Protein AF-A0A3S7GV98-F1 (afdb_monomer_lite)

Organism: Staphylococcus h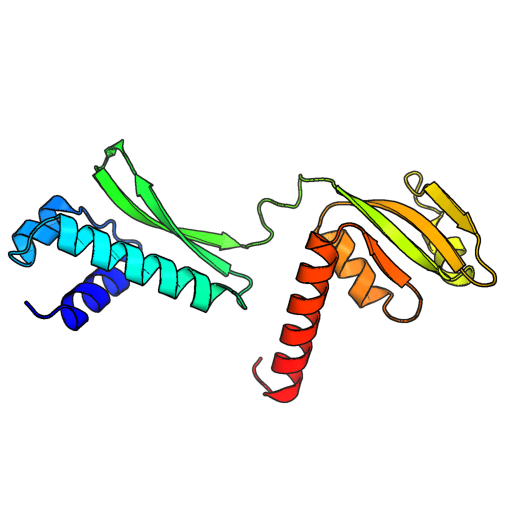ominis (NCBI:txid1290)

Foldseek 3Di:
DDLVVLLVVVLVCQVVQHWAALVVSCVVVVHDSVSSVVSVVVVQVVQCVVCVLPQKRWHWDADPVVNTIHIDIDRPCPVQQPPKDKWKKKFFPVVCVVVVVDPFKDFPDDDPGTTTIIGTHGLVVVLVCCVVCVPGMDTDDDPVSVVVSVSVVVSVVCCVVVVPD

Secondary structure (DSSP, 8-state):
--HHHHHHHHHHHHHTT--EEHHHHHHHTTS-HHHHHHHHHHHHHHHHHHHTT-SEEEEEEEETTTTEEEEEEEETTTTTTT--EEEEEEEEHHHHHHHTTSTT-EEEEE-SSEEEEEEEE-HHHHHHHHHHTTTTEEEEE-HHHHHHHHHHHHHHHHHHHHT--

Sequence (165 aa):
MEQAFRVLNIYDKLLKNETVNKLELATEFNVNPRTIQRDIDNIRHYLYESTLHSDLELQIQFEQSKNSYFIKRSPKYSHQDDLRVQVTYEVTFKLYETLKIRDDIKILNKNDKTYDVQMNLNPNEAIDLCFQYHRSLRLISPDHLLKQFTVELIKLQMIYLRNEV

Radius of gyration: 22.55 Å; chains: 1; bounding box: 46×40×63 Å

Structure (mmCIF, N/CA/C/O backbone):
data_AF-A0A3S7GV98-F1
#
_entry.id   AF-A0A3S7GV98-F1
#
loop_
_atom_site.group_PDB
_atom_site.id
_atom_site.type_symbol
_atom_site.label_atom_id
_atom_site.label_alt_id
_atom_site.label_comp_id
_atom_site.label_asym_id
_atom_site.label_entity_id
_atom_site.label_seq_id
_atom_site.pdbx_PDB_ins_code
_atom_site.Cartn_x
_atom_site.Cartn_y
_atom_site.Cartn_z
_atom_site.occupancy
_atom_site.B_iso_or_equiv
_atom_site.auth_seq_id
_atom_site.auth_comp_id
_atom_site.auth_asym_id
_atom_site.auth_atom_id
_atom_site.pdbx_PDB_model_num
ATOM 1 N N . MET A 1 1 ? -16.543 -5.691 33.568 1.00 80.44 1 MET A N 1
ATOM 2 C CA . MET A 1 1 ? -16.853 -6.263 32.239 1.00 80.44 1 MET A CA 1
ATOM 3 C C . MET A 1 1 ? -15.604 -6.911 31.654 1.00 80.44 1 MET A C 1
ATOM 5 O O . MET A 1 1 ? -14.532 -6.325 31.787 1.00 80.44 1 MET A O 1
ATOM 9 N N . GLU A 1 2 ? -15.716 -8.091 31.041 1.00 92.38 2 GLU A N 1
ATOM 10 C CA . GLU A 1 2 ? -14.574 -8.798 30.440 1.00 92.38 2 GLU A CA 1
ATOM 11 C C . GLU A 1 2 ? -13.972 -8.048 29.245 1.00 92.38 2 GLU A C 1
ATOM 13 O O . GLU A 1 2 ? -14.674 -7.362 28.504 1.00 92.38 2 GLU A O 1
ATOM 18 N N . GLN A 1 3 ? -12.658 -8.185 29.049 1.00 93.38 3 GLN A N 1
ATOM 19 C CA . GLN A 1 3 ? -11.939 -7.502 27.972 1.00 93.38 3 GLN A CA 1
ATOM 20 C C . GLN A 1 3 ? -12.401 -7.942 26.582 1.00 93.38 3 GLN A C 1
ATOM 22 O O . GLN A 1 3 ? -12.624 -7.088 25.728 1.00 93.38 3 GLN A O 1
ATOM 27 N N . ALA A 1 4 ? -12.576 -9.249 26.369 1.00 95.50 4 ALA A N 1
ATOM 28 C CA . ALA A 1 4 ? -12.979 -9.792 25.074 1.00 95.50 4 ALA A CA 1
ATOM 29 C C . ALA A 1 4 ? -14.305 -9.184 24.595 1.00 95.50 4 ALA A C 1
ATOM 31 O O . ALA A 1 4 ? -14.404 -8.719 23.463 1.00 95.50 4 ALA A O 1
ATOM 32 N N . PHE A 1 5 ? -15.290 -9.093 25.494 1.00 96.69 5 PHE A N 1
ATOM 33 C CA . PHE A 1 5 ? -16.580 -8.483 25.191 1.00 96.69 5 PHE A CA 1
ATOM 34 C C . PHE A 1 5 ? -16.452 -7.005 24.793 1.00 96.69 5 PHE A C 1
ATOM 36 O O . PHE A 1 5 ? -17.023 -6.596 23.785 1.00 96.69 5 PHE A O 1
ATOM 43 N N . ARG A 1 6 ? -15.675 -6.202 25.539 1.00 97.44 6 ARG A N 1
ATOM 44 C CA . ARG A 1 6 ? -15.480 -4.775 25.215 1.00 97.44 6 ARG A CA 1
ATOM 45 C C . ARG A 1 6 ? -14.822 -4.586 23.853 1.00 97.44 6 ARG A C 1
ATOM 47 O O . ARG A 1 6 ? -15.284 -3.765 23.071 1.00 97.44 6 ARG A O 1
ATOM 54 N N . VAL A 1 7 ? -13.765 -5.349 23.568 1.00 97.56 7 VAL A N 1
ATOM 55 C CA . VAL A 1 7 ? -13.047 -5.283 22.286 1.00 97.56 7 VAL A CA 1
ATOM 56 C C . VAL A 1 7 ? -13.993 -5.598 21.128 1.00 97.56 7 VAL A C 1
ATOM 58 O O . VAL A 1 7 ? -14.048 -4.831 20.170 1.00 97.56 7 VAL A O 1
ATOM 61 N N . LEU A 1 8 ? -14.782 -6.672 21.239 1.00 97.38 8 LEU A N 1
ATOM 62 C CA . LEU A 1 8 ? -15.757 -7.047 20.213 1.00 97.38 8 LEU A CA 1
ATOM 63 C C . LEU A 1 8 ? -16.859 -5.995 20.046 1.00 97.38 8 LEU A C 1
ATOM 65 O O . LEU A 1 8 ? -17.202 -5.659 18.919 1.00 97.38 8 LEU A O 1
ATOM 69 N N . ASN A 1 9 ? -17.375 -5.436 21.143 1.00 97.62 9 ASN A N 1
ATOM 70 C CA . ASN A 1 9 ? -18.394 -4.389 21.088 1.00 97.62 9 ASN A CA 1
ATOM 71 C C . ASN A 1 9 ? -17.877 -3.121 20.388 1.00 97.62 9 ASN A C 1
ATOM 73 O O . ASN A 1 9 ? -18.533 -2.603 19.488 1.00 97.62 9 ASN A O 1
ATOM 77 N N . ILE A 1 10 ? -16.681 -2.651 20.758 1.00 97.81 10 ILE A N 1
ATOM 78 C CA . ILE A 1 10 ? -16.051 -1.480 20.133 1.00 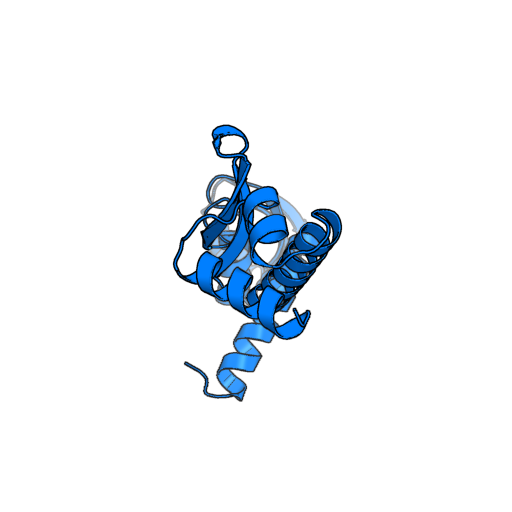97.81 10 ILE A CA 1
ATOM 79 C C . ILE A 1 10 ? -15.807 -1.743 18.644 1.00 97.81 10 ILE A C 1
ATOM 81 O O . ILE A 1 10 ? -16.091 -0.881 17.814 1.00 97.81 10 ILE A O 1
ATOM 85 N N . TYR A 1 11 ? -15.302 -2.929 18.301 1.00 97.62 11 TYR A N 1
ATOM 86 C CA . TYR A 1 11 ? -15.061 -3.322 16.916 1.00 97.62 11 TYR A CA 1
ATOM 87 C C . TYR A 1 11 ? -16.351 -3.349 16.082 1.00 97.62 11 TYR A C 1
ATOM 89 O O . TYR A 1 11 ? -16.371 -2.796 14.985 1.00 97.62 11 TYR A O 1
ATOM 97 N N . ASP A 1 12 ? -17.434 -3.921 16.613 1.00 97.38 12 ASP A N 1
ATOM 98 C CA . ASP A 1 12 ? -18.742 -3.975 15.948 1.00 97.38 12 ASP A CA 1
ATOM 99 C C . ASP A 1 12 ? -19.324 -2.572 15.697 1.00 97.38 12 ASP A C 1
ATOM 101 O O . ASP A 1 12 ? -19.712 -2.267 14.566 1.00 97.38 12 ASP A O 1
ATOM 105 N N . LYS A 1 13 ? -19.291 -1.679 16.701 1.00 97.25 13 LYS A N 1
ATOM 106 C CA . LYS A 1 13 ? -19.692 -0.264 16.544 1.00 97.25 13 LYS A CA 1
ATOM 107 C C . LYS A 1 13 ? -18.904 0.408 15.413 1.00 97.25 13 LYS A C 1
ATOM 109 O O . LYS A 1 13 ? -19.475 0.994 14.494 1.00 97.25 13 LYS A O 1
ATOM 114 N N . LEU A 1 14 ? -17.580 0.261 15.433 1.00 96.88 14 LEU A N 1
ATOM 115 C CA . LEU A 1 14 ? -16.699 0.837 14.419 1.00 96.88 14 LEU A CA 1
ATOM 116 C C . LEU A 1 14 ? -16.972 0.286 13.007 1.00 96.88 14 LEU A C 1
ATOM 118 O O . LEU A 1 14 ? -16.949 1.046 12.037 1.00 96.88 14 LEU A O 1
ATOM 122 N N . LEU A 1 15 ? -17.248 -1.015 12.864 1.00 93.88 15 LEU A N 1
ATOM 123 C CA . LEU A 1 15 ? -17.581 -1.617 11.569 1.00 93.88 15 LEU A CA 1
ATOM 124 C C . LEU A 1 15 ? -18.909 -1.106 11.000 1.00 93.88 15 LEU A C 1
ATOM 126 O O . LEU A 1 15 ? -19.013 -0.952 9.780 1.00 93.88 15 LEU A O 1
ATOM 130 N N . LYS A 1 16 ? -19.878 -0.789 11.865 1.00 95.56 16 LYS A N 1
ATOM 131 C CA . LYS A 1 16 ? -21.162 -0.157 11.516 1.00 95.56 16 LYS A CA 1
ATOM 132 C C . LYS A 1 16 ? -21.041 1.332 11.165 1.00 95.56 16 LYS A C 1
ATOM 134 O O . LYS A 1 16 ? -22.051 1.986 10.930 1.00 95.56 16 LYS A O 1
ATOM 139 N N . ASN A 1 17 ? -19.813 1.853 11.075 1.00 93.44 17 ASN A N 1
ATOM 140 C CA . ASN A 1 17 ? -19.485 3.267 10.879 1.00 93.44 17 ASN A CA 1
ATOM 141 C C . ASN A 1 17 ? -19.975 4.175 12.022 1.00 93.44 17 ASN A C 1
ATOM 143 O O . ASN A 1 17 ? -20.128 5.382 11.831 1.00 93.44 17 ASN A O 1
ATOM 147 N N . GLU A 1 18 ? -20.199 3.619 13.214 1.00 95.38 18 GLU A N 1
ATOM 148 C CA . GLU A 1 18 ? -20.457 4.417 14.407 1.00 95.38 18 GLU A CA 1
ATOM 149 C C . GLU A 1 18 ? -19.145 5.004 14.946 1.00 95.38 18 GLU A C 1
ATOM 151 O O . GLU A 1 18 ? -18.055 4.441 14.785 1.00 95.38 18 GLU A O 1
ATOM 156 N N . THR A 1 19 ? -19.250 6.148 15.619 1.00 95.19 19 THR A N 1
ATOM 157 C CA . THR A 1 19 ? -18.124 6.756 16.329 1.00 95.19 19 THR A CA 1
ATOM 158 C C . THR A 1 19 ? -18.093 6.283 17.775 1.00 95.19 19 THR A C 1
ATOM 160 O O . THR A 1 19 ? -19.130 6.243 18.433 1.00 95.19 19 THR A O 1
ATOM 163 N N . VAL A 1 20 ? -16.908 6.006 18.310 1.00 96.81 20 VAL A N 1
ATOM 164 C CA . VAL A 1 20 ? -16.738 5.575 19.702 1.00 96.81 20 VAL A CA 1
ATOM 165 C C . VAL A 1 20 ? -16.009 6.634 20.522 1.00 96.81 20 VAL A C 1
ATOM 167 O O . VAL A 1 20 ? -14.864 6.989 20.237 1.00 96.81 20 VAL A O 1
ATOM 170 N N . ASN A 1 21 ? -16.658 7.157 21.559 1.00 97.12 21 ASN A N 1
ATOM 171 C CA . ASN A 1 21 ? -16.039 8.094 22.490 1.00 97.12 21 ASN A CA 1
ATOM 172 C C . ASN A 1 21 ? -15.389 7.333 23.653 1.00 97.12 21 ASN A C 1
ATOM 174 O O . ASN A 1 21 ? -16.018 6.531 24.343 1.00 97.12 21 ASN A O 1
ATOM 178 N N . LYS A 1 22 ? -14.103 7.600 23.891 1.00 95.25 22 LYS A N 1
ATOM 179 C CA . LYS A 1 22 ? -13.313 6.902 24.915 1.00 95.25 22 LYS A CA 1
ATOM 180 C C . LYS A 1 22 ? -13.853 7.092 26.334 1.00 95.25 22 LYS A C 1
ATOM 182 O O . LYS A 1 22 ? -13.762 6.166 27.135 1.00 95.25 22 LYS A O 1
ATOM 187 N N . LEU A 1 23 ? -14.334 8.290 26.665 1.00 96.38 23 LEU A N 1
ATOM 188 C CA . LEU A 1 23 ? -14.825 8.606 28.007 1.00 96.38 23 LEU A CA 1
ATOM 189 C C . LEU A 1 23 ? -16.201 7.979 28.240 1.00 96.38 23 LEU A C 1
ATOM 191 O O . LEU A 1 23 ? -16.411 7.371 29.283 1.00 96.38 23 LEU A O 1
ATOM 195 N N . GLU A 1 24 ? -17.088 8.046 27.247 1.00 96.81 24 GLU A N 1
ATOM 196 C CA . GLU A 1 24 ? -18.421 7.436 27.323 1.00 96.81 24 GLU A CA 1
ATOM 197 C C . GLU A 1 24 ? -18.334 5.918 27.494 1.00 96.81 24 GLU A C 1
ATOM 199 O O . GLU A 1 24 ? -18.945 5.372 28.408 1.00 96.81 24 GLU A O 1
ATOM 204 N N . LEU A 1 25 ? -17.492 5.244 26.702 1.00 96.81 25 LEU A N 1
ATOM 205 C CA . LEU A 1 25 ? -17.266 3.80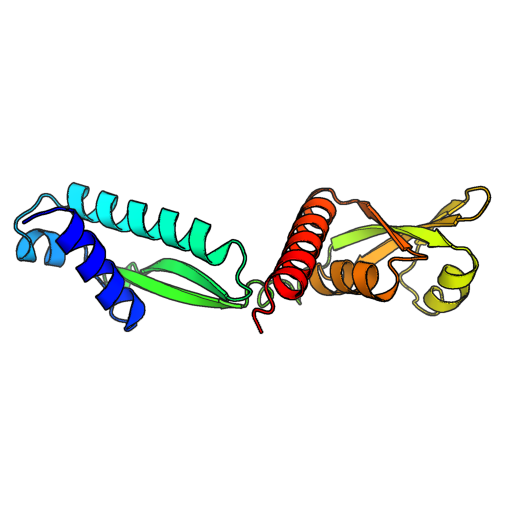1 26.834 1.00 96.81 25 LEU A CA 1
ATOM 206 C C . LEU A 1 25 ? -16.643 3.416 28.182 1.00 96.81 25 LEU A C 1
ATOM 208 O O . LEU A 1 25 ? -16.928 2.347 28.720 1.00 96.81 25 LEU A O 1
ATOM 212 N N . ALA A 1 26 ? -15.772 4.265 28.735 1.00 97.25 26 ALA A N 1
ATOM 213 C CA . ALA A 1 26 ? -15.176 4.027 30.047 1.00 97.25 26 ALA A CA 1
ATOM 214 C C . ALA A 1 26 ? -16.247 4.040 31.147 1.00 97.25 26 ALA A C 1
ATOM 216 O O . ALA A 1 26 ? -16.231 3.178 32.028 1.00 97.25 26 ALA A O 1
ATOM 217 N N . THR A 1 27 ? -17.203 4.967 31.058 1.00 97.25 27 THR A N 1
ATOM 218 C CA . THR A 1 27 ? -18.371 5.021 31.941 1.00 97.25 27 THR A CA 1
ATOM 219 C C . THR A 1 27 ? -19.321 3.845 31.697 1.00 97.25 27 THR A C 1
ATOM 221 O O . THR A 1 27 ? -19.681 3.169 32.656 1.00 97.25 27 THR A O 1
ATOM 224 N N . GLU A 1 28 ? -19.669 3.548 30.438 1.00 96.38 28 GLU A N 1
ATOM 225 C CA . GLU A 1 28 ? -20.570 2.449 30.040 1.00 96.38 28 GLU A CA 1
ATOM 226 C C . GLU A 1 28 ? -20.075 1.093 30.561 1.00 96.38 28 GLU A C 1
ATOM 228 O O . GLU A 1 28 ? -20.826 0.318 31.152 1.00 96.38 28 GLU A O 1
ATOM 233 N N . PHE A 1 29 ? -18.783 0.812 30.393 1.00 96.69 29 PHE A N 1
ATOM 234 C CA . PHE A 1 29 ? -18.187 -0.459 30.801 1.00 96.69 29 PHE A CA 1
ATOM 235 C C . PHE A 1 29 ? -17.659 -0.466 32.238 1.00 96.69 29 PHE A C 1
ATOM 237 O O . PHE A 1 29 ? -17.182 -1.510 32.701 1.00 96.69 29 PHE A O 1
ATOM 244 N N . ASN A 1 30 ? -17.750 0.671 32.937 1.00 96.56 30 ASN A N 1
ATOM 245 C CA . ASN A 1 30 ? -17.218 0.900 34.278 1.00 96.56 30 ASN A CA 1
ATOM 246 C C . ASN A 1 30 ? -15.730 0.506 34.399 1.00 96.56 30 ASN A C 1
ATOM 248 O O . ASN A 1 30 ? -15.340 -0.324 35.225 1.00 96.56 30 ASN A O 1
ATOM 252 N N . VAL A 1 31 ? -14.890 1.064 33.522 1.00 97.00 31 VAL A N 1
ATOM 253 C CA . VAL A 1 31 ? -13.437 0.824 33.474 1.00 97.00 31 VAL A CA 1
ATOM 254 C C . VAL A 1 31 ? -12.660 2.132 33.343 1.00 97.00 31 VAL A C 1
ATOM 256 O O . VAL A 1 31 ? -13.197 3.176 32.993 1.00 97.00 31 VAL A O 1
ATOM 259 N N . ASN A 1 32 ? -11.348 2.088 33.582 1.00 97.38 32 ASN A N 1
ATOM 260 C CA . ASN A 1 32 ? -10.497 3.258 33.371 1.00 97.38 32 ASN A CA 1
ATOM 261 C C . ASN A 1 32 ? -10.404 3.611 31.865 1.00 97.38 32 ASN A C 1
ATOM 263 O O . ASN A 1 32 ? -10.184 2.694 31.068 1.00 97.38 32 ASN A O 1
ATOM 267 N N . PRO A 1 33 ? -10.442 4.898 31.461 1.00 96.50 33 PRO A N 1
ATOM 268 C CA . PRO A 1 33 ? -10.246 5.321 30.068 1.00 96.50 33 PRO A CA 1
ATOM 269 C C . PRO A 1 33 ? -8.966 4.795 29.399 1.00 96.50 33 PRO A C 1
ATOM 271 O O . PRO A 1 33 ? -8.945 4.576 28.189 1.00 96.50 33 PRO A O 1
ATOM 274 N N . ARG A 1 34 ? -7.893 4.546 30.166 1.00 96.75 34 ARG A N 1
ATOM 275 C CA . ARG A 1 34 ? -6.666 3.898 29.659 1.00 96.75 34 ARG A CA 1
ATOM 276 C C . ARG A 1 34 ? -6.907 2.461 29.190 1.00 96.75 34 ARG A C 1
ATOM 278 O O . ARG A 1 34 ? -6.230 2.004 28.277 1.00 96.75 34 ARG A O 1
ATOM 285 N N . THR A 1 35 ? -7.868 1.764 29.793 1.00 97.50 35 THR A N 1
ATOM 286 C CA . THR A 1 35 ? -8.290 0.419 29.377 1.00 97.50 35 THR A CA 1
ATOM 287 C C . THR A 1 35 ? -8.941 0.475 28.002 1.00 97.50 35 THR A C 1
ATOM 289 O O . THR A 1 35 ? -8.551 -0.280 27.122 1.00 97.50 35 THR A O 1
ATOM 292 N N . ILE A 1 36 ? -9.850 1.435 27.788 1.00 97.81 36 ILE A N 1
ATOM 293 C CA . ILE A 1 36 ? -10.500 1.648 26.488 1.00 97.81 36 ILE A CA 1
ATOM 294 C C . ILE A 1 36 ? -9.476 2.021 25.413 1.00 97.81 36 ILE A C 1
ATOM 296 O O . ILE A 1 36 ? -9.542 1.507 24.303 1.00 97.81 36 ILE A O 1
ATOM 300 N N . GLN A 1 37 ? -8.488 2.863 25.742 1.00 96.88 37 GLN A N 1
ATOM 301 C CA . GLN A 1 37 ? -7.401 3.185 24.812 1.00 96.88 37 GLN A CA 1
ATOM 302 C C . GLN A 1 37 ? -6.642 1.926 24.370 1.00 96.88 37 GLN A C 1
ATOM 304 O O . GLN A 1 37 ? -6.448 1.728 23.176 1.00 96.88 37 GLN A O 1
ATOM 309 N N . ARG A 1 38 ? -6.273 1.055 25.318 1.00 97.44 38 ARG A N 1
ATOM 310 C CA . ARG A 1 38 ? -5.601 -0.215 25.013 1.00 97.44 38 ARG A CA 1
ATOM 311 C C . ARG A 1 38 ? -6.483 -1.142 24.174 1.00 97.44 38 ARG A C 1
ATOM 313 O O . ARG A 1 38 ? -5.979 -1.778 23.257 1.00 97.44 38 ARG A O 1
ATOM 320 N N . ASP A 1 39 ? -7.782 -1.202 24.463 1.00 98.06 39 ASP A N 1
ATOM 321 C CA . ASP A 1 39 ? -8.737 -1.980 23.669 1.00 98.06 39 ASP A CA 1
ATOM 322 C C . ASP A 1 39 ? -8.789 -1.459 22.213 1.00 98.06 39 ASP A C 1
ATOM 324 O O . ASP A 1 39 ? -8.699 -2.255 21.282 1.00 98.06 39 ASP A O 1
ATOM 328 N N . ILE A 1 40 ? -8.821 -0.135 22.000 1.00 97.38 40 ILE A N 1
ATOM 329 C CA . ILE A 1 40 ? -8.752 0.494 20.664 1.00 97.38 40 ILE A CA 1
ATOM 330 C C . ILE A 1 40 ? -7.420 0.194 19.963 1.00 97.38 40 ILE A C 1
ATOM 332 O O . ILE A 1 40 ? -7.406 -0.080 18.763 1.00 97.38 40 ILE A O 1
ATOM 336 N N . ASP A 1 41 ? -6.303 0.230 20.688 1.00 96.31 41 ASP A N 1
ATOM 337 C CA . ASP A 1 41 ? -4.981 -0.046 20.118 1.00 96.31 41 ASP A CA 1
ATOM 338 C C . ASP A 1 41 ? -4.833 -1.520 19.700 1.00 96.31 41 ASP A C 1
ATOM 340 O O . ASP A 1 41 ? -4.269 -1.802 18.643 1.00 96.31 41 ASP A O 1
ATOM 344 N N . ASN A 1 42 ? -5.431 -2.456 20.446 1.00 97.00 42 ASN A N 1
ATOM 345 C CA . ASN A 1 42 ? -5.517 -3.861 20.033 1.00 97.00 42 ASN A CA 1
ATOM 346 C C . ASN A 1 42 ? -6.316 -4.016 18.730 1.00 97.00 42 ASN A C 1
ATOM 348 O O . ASN A 1 42 ? -5.900 -4.751 17.836 1.00 97.00 42 ASN A O 1
ATOM 352 N N . ILE A 1 43 ? -7.440 -3.302 18.598 1.00 97.12 43 ILE A N 1
ATOM 353 C CA . ILE A 1 43 ? -8.252 -3.328 17.373 1.00 97.12 43 ILE A CA 1
ATOM 354 C C . ILE A 1 43 ? -7.474 -2.720 16.203 1.00 97.12 43 ILE A C 1
ATOM 356 O O . ILE A 1 43 ? -7.509 -3.267 15.106 1.00 97.12 43 ILE A O 1
ATOM 360 N N . ARG A 1 44 ? -6.736 -1.623 16.417 1.00 95.44 44 ARG A N 1
ATOM 361 C CA . ARG A 1 44 ? -5.852 -1.043 15.390 1.00 95.44 44 ARG A CA 1
ATOM 362 C C . ARG A 1 44 ? -4.827 -2.047 14.895 1.00 95.44 44 ARG A C 1
ATOM 364 O O . ARG A 1 44 ? -4.651 -2.173 13.689 1.00 95.44 44 ARG A O 1
ATOM 371 N N . HIS A 1 45 ? -4.169 -2.744 15.816 1.00 91.75 45 HIS A N 1
ATOM 372 C CA . HIS A 1 45 ? -3.180 -3.749 15.458 1.00 91.75 45 HIS A CA 1
ATOM 373 C C . HIS A 1 45 ? -3.818 -4.895 14.663 1.00 91.75 45 HIS A C 1
ATOM 375 O O . HIS A 1 45 ? -3.332 -5.232 13.590 1.00 91.75 45 HIS A O 1
ATOM 381 N N . TYR A 1 46 ? -4.965 -5.409 15.113 1.00 93.75 46 TYR A N 1
ATOM 382 C CA . TYR A 1 46 ? -5.723 -6.410 14.362 1.00 93.75 46 TYR A CA 1
ATOM 383 C C . TYR A 1 46 ? -6.116 -5.921 12.959 1.00 93.75 46 TYR A C 1
ATOM 385 O O . TYR A 1 46 ? -5.932 -6.643 11.985 1.00 93.75 46 TYR A O 1
ATOM 393 N N . LEU A 1 47 ? -6.630 -4.694 12.829 1.00 91.44 47 LEU A N 1
ATOM 394 C CA . LEU A 1 47 ? -7.014 -4.122 11.537 1.00 91.44 47 LEU A CA 1
ATOM 395 C C . LEU A 1 47 ? -5.819 -3.998 10.590 1.00 91.44 47 LEU A C 1
ATOM 397 O O . LEU A 1 47 ? -5.945 -4.339 9.416 1.00 91.44 47 LEU A O 1
ATOM 401 N N . TYR A 1 48 ? -4.662 -3.581 11.101 1.00 83.12 48 TYR A N 1
ATOM 402 C CA . TYR A 1 48 ? -3.423 -3.516 10.332 1.00 83.12 48 TYR A CA 1
ATOM 403 C C . TYR A 1 48 ? -3.015 -4.895 9.789 1.00 83.12 48 TYR A C 1
ATOM 405 O O . TYR A 1 48 ? -2.815 -5.042 8.585 1.00 83.12 48 TYR A O 1
ATOM 413 N N . GLU A 1 49 ? -2.992 -5.923 10.641 1.00 80.88 49 GLU A N 1
ATOM 414 C CA . GLU A 1 49 ? -2.661 -7.297 10.234 1.00 80.88 49 GLU A CA 1
ATOM 415 C C . GLU A 1 49 ? -3.713 -7.881 9.274 1.00 80.88 49 GLU A C 1
ATOM 417 O O . GLU A 1 49 ? -3.385 -8.472 8.247 1.00 80.88 49 GLU A O 1
ATOM 422 N N . SER A 1 50 ? -5.002 -7.672 9.558 1.00 79.81 50 SER A N 1
ATOM 423 C CA . SER A 1 50 ? -6.104 -8.209 8.745 1.00 79.81 50 SER A CA 1
ATOM 424 C C . SER A 1 50 ? -6.185 -7.573 7.359 1.00 79.81 50 SER A C 1
ATOM 426 O O . SER A 1 50 ? -6.569 -8.227 6.391 1.00 79.81 50 SER A O 1
ATOM 428 N N . THR A 1 51 ? -5.806 -6.299 7.245 1.00 74.75 51 THR A N 1
ATOM 429 C CA . THR A 1 51 ? -5.820 -5.592 5.967 1.00 74.75 51 THR A CA 1
ATOM 430 C C . THR A 1 51 ? -4.488 -5.684 5.249 1.00 74.75 51 THR A C 1
ATOM 432 O O . THR A 1 51 ? -4.438 -5.266 4.102 1.00 74.75 51 THR A O 1
ATOM 435 N N . LEU A 1 52 ? -3.434 -6.286 5.819 1.00 66.56 52 LEU A N 1
ATOM 436 C CA . LEU A 1 52 ? -2.110 -6.410 5.189 1.00 66.56 52 LEU A CA 1
ATOM 437 C C . LEU A 1 52 ? -2.193 -7.007 3.772 1.00 66.56 52 LEU A C 1
ATOM 439 O O . LEU A 1 52 ? -1.557 -6.500 2.846 1.00 66.56 52 LEU A O 1
ATOM 443 N N . HIS A 1 53 ? -3.077 -7.991 3.586 1.00 58.34 53 HIS A N 1
ATOM 444 C CA . HIS A 1 53 ? -3.320 -8.670 2.311 1.00 58.34 53 HIS A CA 1
ATOM 445 C C . HIS A 1 53 ? -4.582 -8.211 1.559 1.00 58.34 53 HIS A C 1
ATOM 447 O O . HIS A 1 53 ? -4.874 -8.751 0.502 1.00 58.34 53 HIS A O 1
ATOM 453 N N . SER A 1 54 ? -5.305 -7.208 2.061 1.00 66.69 54 SER A N 1
ATOM 454 C CA . SER A 1 54 ? -6.495 -6.643 1.408 1.00 66.69 54 SER A CA 1
ATOM 455 C C . SER A 1 54 ? -6.144 -5.415 0.562 1.00 66.69 54 SER A C 1
ATOM 457 O O . SER A 1 54 ? -5.219 -4.674 0.911 1.00 66.69 54 SER A O 1
ATOM 459 N N . ASP A 1 55 ? -6.909 -5.174 -0.505 1.00 68.06 55 ASP A N 1
ATOM 460 C CA . ASP A 1 55 ? -6.867 -3.938 -1.309 1.00 68.06 55 ASP A CA 1
ATOM 461 C C . ASP A 1 55 ? -7.569 -2.764 -0.602 1.00 68.06 55 ASP A C 1
ATOM 463 O O . ASP A 1 55 ? -7.380 -1.591 -0.943 1.00 68.06 55 ASP A O 1
ATOM 467 N N . LEU A 1 56 ? -8.364 -3.078 0.425 1.00 76.50 56 LEU A N 1
ATOM 468 C CA . LEU A 1 56 ? -9.035 -2.122 1.291 1.00 76.50 56 LEU A CA 1
ATOM 469 C C . LEU A 1 56 ? -8.235 -1.923 2.581 1.00 76.50 56 LEU A C 1
ATOM 471 O O . LEU A 1 56 ? -8.055 -2.852 3.369 1.00 76.50 56 LEU A O 1
ATOM 475 N N . GLU A 1 57 ? -7.819 -0.687 2.832 1.00 83.69 57 GLU A N 1
ATOM 476 C CA . GLU A 1 57 ? -7.257 -0.265 4.108 1.00 83.69 57 GLU A CA 1
ATOM 477 C C . GLU A 1 57 ? -8.373 0.155 5.067 1.00 83.69 57 GLU A C 1
ATOM 479 O O . GLU A 1 57 ? -9.270 0.932 4.718 1.00 83.69 57 GLU A O 1
ATOM 484 N N . LEU A 1 58 ? -8.302 -0.352 6.298 1.00 90.31 58 LEU A N 1
ATOM 485 C CA . LEU A 1 58 ? -9.165 0.050 7.402 1.00 90.31 58 LEU A CA 1
ATOM 486 C C . LEU A 1 58 ? -8.298 0.677 8.486 1.00 90.31 58 LEU A C 1
ATOM 488 O O . LEU A 1 58 ? -7.450 0.011 9.077 1.00 90.31 58 LEU A O 1
ATOM 492 N N . GLN A 1 59 ? -8.543 1.949 8.784 1.00 91.88 59 GLN A N 1
ATOM 493 C CA . GLN A 1 59 ? -7.760 2.687 9.767 1.00 91.88 59 GLN A CA 1
ATOM 494 C C . GLN A 1 59 ? -8.669 3.331 10.809 1.00 91.88 59 GLN A C 1
ATOM 496 O O . GLN A 1 59 ? -9.618 4.033 10.467 1.00 91.88 59 GLN A O 1
ATOM 501 N N . ILE A 1 60 ? -8.356 3.146 12.094 1.00 95.69 60 ILE A N 1
ATOM 502 C CA . ILE A 1 60 ? -9.049 3.861 13.172 1.00 95.69 60 ILE A CA 1
ATOM 503 C C . ILE A 1 60 ? -8.419 5.239 13.359 1.00 95.69 60 ILE A C 1
ATOM 505 O O . ILE A 1 60 ? -7.300 5.355 13.876 1.00 95.69 60 ILE A O 1
ATOM 509 N N . GLN A 1 61 ? -9.171 6.277 13.010 1.00 94.69 61 GLN A N 1
ATOM 510 C CA . GLN A 1 61 ? -8.780 7.676 13.154 1.00 94.69 61 GLN A CA 1
ATOM 511 C C . GLN A 1 61 ? -9.501 8.330 14.333 1.00 94.69 61 GLN A C 1
ATOM 513 O O . GLN A 1 61 ? -10.548 7.862 14.777 1.00 94.69 61 GLN A O 1
ATOM 518 N N . PHE A 1 62 ? -8.905 9.392 14.870 1.00 95.19 62 PHE A N 1
ATOM 519 C CA . PHE A 1 62 ? -9.472 10.170 15.966 1.00 95.19 62 PHE A CA 1
ATOM 520 C C . PHE A 1 62 ? -9.952 11.521 15.439 1.00 95.19 62 PHE A C 1
ATOM 522 O O . PHE A 1 62 ? -9.174 12.273 14.854 1.00 95.19 62 PHE A O 1
ATOM 529 N N . GLU A 1 63 ? -11.225 11.829 15.660 1.00 94.44 63 GLU A N 1
ATOM 530 C CA . GLU A 1 63 ? -11.829 13.111 15.320 1.00 94.44 63 GLU A CA 1
ATOM 531 C C . GLU A 1 63 ? -11.836 14.015 16.557 1.00 94.44 63 GLU A C 1
ATOM 533 O O . GLU A 1 63 ? -12.572 13.784 17.518 1.00 94.44 63 GLU A O 1
ATOM 538 N N . GLN A 1 64 ? -11.010 15.064 16.539 1.00 91.88 64 GLN A N 1
ATOM 539 C CA . GLN A 1 64 ? -10.818 15.933 17.702 1.00 91.88 64 GLN A CA 1
ATOM 540 C C . GLN A 1 64 ? -12.067 16.753 18.057 1.00 91.88 64 GLN A C 1
ATOM 542 O O . GLN A 1 64 ? -12.335 16.953 19.239 1.00 91.88 64 GLN A O 1
ATOM 547 N N . SER A 1 65 ? -12.852 17.186 17.064 1.00 91.62 65 SER A N 1
ATOM 548 C CA . SER A 1 65 ? -14.080 17.973 17.272 1.00 91.62 65 SER A CA 1
ATOM 549 C C . SER A 1 65 ? -15.154 17.201 18.043 1.00 91.62 65 SER A C 1
ATOM 551 O O . SER A 1 65 ? -15.898 17.797 18.816 1.00 91.62 65 SER A O 1
ATOM 553 N N . LYS A 1 66 ? -15.208 15.877 17.859 1.00 90.00 66 LYS A N 1
ATOM 554 C CA . LYS A 1 66 ? -16.166 14.977 18.519 1.00 90.00 66 LYS A CA 1
ATOM 555 C C . LYS A 1 66 ? -15.558 14.171 19.668 1.00 90.00 66 LYS A C 1
ATOM 557 O O . LYS A 1 66 ? -16.276 13.468 20.373 1.00 90.00 66 LYS A O 1
ATOM 562 N N . ASN A 1 67 ? -14.242 14.277 19.871 1.00 93.00 67 ASN A N 1
ATOM 563 C CA . ASN A 1 67 ? -13.483 13.490 20.844 1.00 93.00 67 ASN A CA 1
ATOM 564 C C . ASN A 1 67 ? -13.754 11.973 20.717 1.00 93.00 67 ASN A C 1
ATOM 566 O O . ASN A 1 67 ? -13.869 11.248 21.708 1.00 93.00 67 ASN A O 1
ATOM 570 N N . SER A 1 68 ? -13.871 11.491 19.480 1.00 95.94 68 SER A N 1
ATOM 571 C CA . SER A 1 68 ? -14.316 10.132 19.168 1.00 95.94 68 SER A CA 1
ATOM 572 C C . SER A 1 68 ? -13.442 9.468 18.112 1.00 95.94 68 SER A C 1
ATOM 574 O O . SER A 1 68 ? -12.821 10.134 17.285 1.00 95.94 68 SER A O 1
ATOM 576 N N . TYR A 1 69 ? -13.416 8.140 18.116 1.00 97.25 69 TYR A N 1
ATOM 577 C CA . TYR A 1 69 ? -12.738 7.333 17.109 1.00 97.25 69 TYR A CA 1
ATOM 578 C C . TYR A 1 69 ? -13.733 6.800 16.083 1.00 97.25 69 TYR A C 1
ATOM 580 O O . TYR A 1 69 ? -14.877 6.515 16.425 1.00 97.25 69 TYR A O 1
ATOM 588 N N . PHE A 1 70 ? -13.288 6.629 14.844 1.00 96.31 70 PHE A N 1
ATOM 589 C CA . PHE A 1 70 ? -14.081 6.063 13.754 1.00 96.31 70 PHE A CA 1
ATOM 590 C C . PHE A 1 70 ? -13.182 5.252 12.815 1.00 96.31 70 PHE A C 1
ATOM 592 O O . PHE A 1 70 ? -11.965 5.458 12.792 1.00 96.31 70 PHE A O 1
ATOM 599 N N . ILE A 1 71 ? -13.762 4.332 12.041 1.00 95.50 71 ILE A N 1
ATOM 600 C CA . ILE A 1 71 ? -13.040 3.633 10.971 1.00 95.50 71 ILE A CA 1
ATOM 601 C C . ILE A 1 71 ? -13.130 4.451 9.684 1.00 95.50 71 ILE A C 1
ATOM 603 O O . ILE A 1 71 ? -14.215 4.725 9.177 1.00 95.50 71 ILE A O 1
ATOM 607 N N . LYS A 1 72 ? -11.970 4.792 9.124 1.00 92.81 72 LYS A N 1
ATOM 608 C CA . LYS A 1 72 ? -11.835 5.231 7.740 1.00 92.81 72 LYS A CA 1
ATOM 609 C C . LYS A 1 72 ? -11.582 4.006 6.867 1.00 92.81 72 LYS A C 1
ATOM 611 O O . LYS A 1 72 ? -10.738 3.172 7.194 1.00 92.81 72 LYS A O 1
ATOM 616 N N . ARG A 1 73 ? -12.316 3.923 5.760 1.00 90.56 73 ARG A N 1
ATOM 617 C CA . ARG A 1 73 ? -12.141 2.911 4.717 1.00 90.56 73 ARG A CA 1
ATOM 618 C C . ARG A 1 73 ? -11.5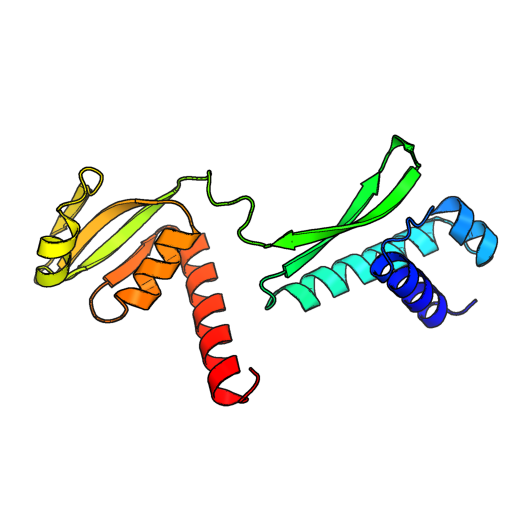64 3.607 3.494 1.00 90.56 73 ARG A C 1
ATOM 620 O O . ARG A 1 73 ? -12.153 4.580 3.026 1.00 90.56 73 ARG A O 1
ATOM 627 N N . SER A 1 74 ? -10.433 3.138 2.993 1.00 81.81 74 SER A N 1
ATOM 628 C CA . SER A 1 74 ? -9.833 3.680 1.774 1.00 81.81 74 SER A CA 1
ATOM 629 C C . SER A 1 74 ? -9.224 2.562 0.941 1.00 81.81 74 SER A C 1
ATOM 631 O O . SER A 1 74 ? -8.629 1.649 1.510 1.00 81.81 74 SER A O 1
ATOM 633 N N . PRO A 1 75 ? -9.325 2.617 -0.396 1.00 74.62 75 PRO A N 1
ATOM 634 C CA . PRO A 1 75 ? -8.482 1.779 -1.236 1.00 74.62 75 PRO A CA 1
ATOM 635 C C . PRO A 1 75 ? -7.028 2.100 -0.892 1.00 74.62 75 PRO A C 1
ATOM 637 O O . PRO A 1 75 ? -6.666 3.283 -0.903 1.00 74.62 75 PRO A O 1
ATOM 640 N N . LYS A 1 76 ? -6.200 1.089 -0.609 1.00 64.50 76 LYS A N 1
ATOM 641 C CA . LYS A 1 76 ? -4.769 1.295 -0.308 1.00 64.50 76 LYS A CA 1
ATOM 642 C C . LYS A 1 76 ? -4.062 2.130 -1.375 1.00 64.50 76 LYS A C 1
ATOM 644 O O . LYS A 1 76 ? -3.166 2.912 -1.082 1.00 64.50 76 LYS A O 1
ATOM 649 N N . TYR A 1 77 ? -4.526 1.994 -2.610 1.00 60.53 77 TYR A N 1
ATOM 650 C CA . TYR A 1 77 ? -3.928 2.597 -3.792 1.00 60.53 77 TYR A CA 1
ATOM 651 C C . TYR A 1 77 ? -4.488 3.991 -4.133 1.00 60.53 77 TYR A C 1
ATOM 653 O O . TYR A 1 77 ? -3.910 4.695 -4.950 1.00 60.53 77 TYR A O 1
ATOM 661 N N . SER A 1 78 ? -5.556 4.449 -3.461 1.00 54.25 78 SER A N 1
ATOM 662 C CA . SER A 1 78 ? -6.259 5.707 -3.795 1.00 54.25 78 SER A CA 1
ATOM 663 C C . SER A 1 78 ? -5.483 6.998 -3.511 1.00 54.25 78 SER A C 1
ATOM 665 O O . SER A 1 78 ? -5.886 8.058 -3.972 1.00 54.25 78 SER A O 1
ATOM 667 N N . HIS A 1 79 ? -4.412 6.943 -2.714 1.00 53.59 79 HIS A N 1
ATOM 668 C CA . HIS A 1 79 ? -3.573 8.111 -2.398 1.00 53.59 79 HIS A CA 1
ATOM 669 C C . HIS A 1 79 ? -2.227 8.087 -3.153 1.00 53.59 79 HIS A C 1
ATOM 671 O O . HIS A 1 79 ? -1.390 8.957 -2.923 1.00 53.59 79 HIS A O 1
ATOM 677 N N . GLN A 1 80 ? -1.991 7.094 -4.024 1.00 54.25 80 GLN A N 1
ATOM 678 C CA . GLN A 1 80 ? -0.730 6.935 -4.764 1.00 54.25 80 GLN A CA 1
ATOM 679 C C . GLN A 1 80 ? -0.797 7.392 -6.225 1.00 54.25 80 GLN A C 1
ATOM 681 O O . GLN A 1 80 ? 0.263 7.554 -6.822 1.00 54.25 80 GLN A O 1
ATOM 686 N N . ASP A 1 81 ? -1.980 7.659 -6.784 1.00 56.09 81 ASP A N 1
ATOM 687 C CA . ASP A 1 81 ? -2.111 8.023 -8.205 1.00 56.09 81 ASP A CA 1
ATOM 688 C C . ASP A 1 81 ? -1.403 9.347 -8.562 1.00 56.09 81 ASP A C 1
ATOM 690 O O . ASP A 1 81 ? -0.866 9.477 -9.663 1.00 56.09 81 ASP A O 1
ATOM 694 N N . ASP A 1 82 ? -1.293 10.286 -7.612 1.00 61.91 82 ASP A N 1
ATOM 695 C CA . ASP A 1 82 ? -0.567 11.555 -7.795 1.00 61.91 82 ASP A CA 1
ATOM 696 C C . ASP A 1 82 ? 0.920 11.485 -7.389 1.00 61.91 82 ASP A C 1
ATOM 698 O O . ASP A 1 82 ? 1.717 12.358 -7.753 1.00 61.91 82 ASP A O 1
ATOM 702 N N . LEU A 1 83 ? 1.329 10.463 -6.627 1.00 76.06 83 LEU A N 1
ATOM 703 C CA . LEU A 1 83 ? 2.709 10.329 -6.165 1.00 76.06 83 LEU A CA 1
ATOM 704 C C . LEU A 1 83 ? 3.551 9.689 -7.266 1.00 76.06 83 LEU A C 1
ATOM 706 O O . LEU A 1 83 ? 3.418 8.503 -7.540 1.00 76.06 83 LEU A O 1
ATOM 710 N N . ARG A 1 84 ? 4.478 10.449 -7.851 1.00 85.94 84 ARG A N 1
ATOM 711 C CA . ARG A 1 84 ? 5.467 9.907 -8.790 1.00 85.94 84 ARG A CA 1
ATOM 712 C C . ARG A 1 84 ? 6.777 9.567 -8.091 1.00 85.94 84 ARG A C 1
ATOM 714 O O . ARG A 1 84 ? 7.294 10.351 -7.297 1.00 85.94 84 ARG A O 1
ATOM 721 N N . VAL A 1 85 ? 7.313 8.396 -8.409 1.00 90.75 85 VAL A N 1
ATOM 722 C CA . VAL A 1 85 ? 8.561 7.859 -7.873 1.00 90.75 85 VAL A CA 1
ATOM 723 C C . VAL A 1 85 ? 9.477 7.492 -9.037 1.00 90.75 85 VAL A C 1
ATOM 725 O O . VAL A 1 85 ? 9.044 6.988 -10.072 1.00 90.75 85 VAL A O 1
ATOM 728 N N . GLN A 1 86 ? 10.771 7.741 -8.858 1.00 95.12 86 GLN A N 1
ATOM 729 C CA . GLN A 1 86 ? 11.801 7.329 -9.801 1.00 95.12 86 GLN A CA 1
ATOM 730 C C . GLN A 1 86 ? 12.068 5.832 -9.633 1.00 95.12 86 GLN A C 1
ATOM 732 O O . GLN A 1 86 ? 12.480 5.387 -8.562 1.00 95.12 86 GLN A O 1
ATOM 737 N N . VAL A 1 87 ? 11.833 5.063 -10.690 1.00 96.94 87 VAL A N 1
ATOM 738 C CA . VAL A 1 87 ? 11.918 3.602 -10.685 1.00 96.94 87 VAL A CA 1
ATOM 739 C C . VAL A 1 87 ? 12.963 3.151 -11.691 1.00 96.94 87 VAL A C 1
ATOM 741 O O . VAL A 1 87 ? 12.975 3.639 -12.820 1.00 96.94 87 VAL A O 1
ATOM 744 N N . THR A 1 88 ? 13.823 2.217 -11.296 1.00 98.00 88 THR A N 1
ATOM 745 C CA . THR A 1 88 ? 14.824 1.614 -12.179 1.00 98.00 88 THR A CA 1
ATOM 746 C C . THR A 1 88 ? 14.460 0.166 -12.471 1.00 98.00 88 THR A C 1
ATOM 748 O O . THR A 1 88 ? 14.217 -0.618 -11.551 1.00 98.00 88 THR A O 1
ATOM 751 N N . TYR A 1 89 ? 14.489 -0.196 -13.748 1.00 97.94 89 TYR A N 1
ATOM 752 C CA . TYR A 1 89 ? 14.224 -1.534 -14.256 1.00 97.94 89 TYR A CA 1
ATOM 753 C C . TYR A 1 89 ? 15.393 -2.051 -15.074 1.00 97.94 89 TYR A C 1
ATOM 755 O O . TYR A 1 89 ? 15.979 -1.307 -15.849 1.00 97.94 89 TYR A O 1
ATOM 763 N N . GLU A 1 90 ? 15.645 -3.348 -14.990 1.00 98.06 90 GLU A N 1
ATOM 764 C CA . GLU A 1 90 ? 16.371 -4.079 -16.017 1.00 98.06 90 GLU A CA 1
ATOM 765 C C . GLU A 1 90 ? 15.357 -4.522 -17.075 1.00 98.06 90 GLU A C 1
ATOM 767 O O . GLU A 1 90 ? 14.368 -5.185 -16.756 1.00 98.06 90 GLU A O 1
ATOM 772 N N . VAL A 1 91 ? 15.586 -4.176 -18.339 1.00 97.94 91 VAL A N 1
ATOM 773 C CA . VAL A 1 91 ? 14.691 -4.513 -19.453 1.00 97.94 91 VAL A CA 1
ATOM 774 C C . VAL A 1 91 ? 15.459 -5.137 -20.606 1.00 97.94 91 VAL A C 1
ATOM 776 O O . VAL A 1 91 ? 16.568 -4.727 -20.938 1.00 97.94 91 VAL A O 1
ATOM 779 N N . THR A 1 92 ? 14.868 -6.127 -21.270 1.00 98.12 92 THR A N 1
ATOM 780 C CA . THR A 1 92 ? 15.455 -6.677 -22.505 1.00 98.12 92 THR A CA 1
ATOM 781 C C . THR A 1 92 ? 15.463 -5.636 -23.624 1.00 98.12 92 THR A C 1
ATOM 783 O O . THR A 1 92 ? 14.562 -4.800 -23.708 1.00 98.12 92 THR A O 1
ATOM 786 N N . PHE A 1 93 ? 16.425 -5.727 -24.548 1.00 96.56 93 PHE A N 1
ATOM 787 C CA . PHE A 1 93 ? 16.489 -4.827 -25.710 1.00 96.56 93 PHE A CA 1
ATOM 788 C C . PHE A 1 93 ? 15.187 -4.801 -26.520 1.00 96.56 93 PHE A C 1
ATOM 790 O O . PHE A 1 93 ? 14.716 -3.735 -26.904 1.00 96.56 93 PHE A O 1
ATOM 797 N N . LYS A 1 94 ? 14.560 -5.968 -26.720 1.00 95.81 94 LYS A N 1
ATOM 798 C CA . LYS A 1 94 ? 13.287 -6.079 -27.442 1.00 95.81 94 LYS A CA 1
ATOM 799 C C . LYS A 1 94 ? 12.163 -5.306 -26.750 1.00 95.81 94 LYS A C 1
ATOM 801 O O . LYS A 1 94 ? 11.382 -4.650 -27.428 1.00 95.81 94 LYS A O 1
ATOM 806 N N . LEU A 1 95 ? 12.068 -5.394 -25.424 1.00 96.06 95 LEU A N 1
ATOM 807 C CA . LEU A 1 95 ? 11.050 -4.659 -24.678 1.00 96.06 95 LEU A CA 1
ATOM 808 C C . LEU A 1 95 ? 11.348 -3.156 -24.678 1.00 96.06 95 LEU A C 1
ATOM 810 O O . LEU A 1 95 ? 10.438 -2.358 -24.888 1.00 96.06 95 LEU A O 1
ATOM 814 N N . TYR A 1 96 ? 12.611 -2.762 -24.513 1.00 96.19 96 TYR A N 1
ATOM 815 C CA . TYR A 1 96 ? 13.005 -1.355 -24.569 1.00 96.19 96 TYR A CA 1
ATOM 816 C C . TYR A 1 96 ? 12.563 -0.677 -25.873 1.00 96.19 96 TYR A C 1
ATOM 818 O O . TYR A 1 96 ? 11.988 0.405 -25.826 1.00 96.19 96 TYR A O 1
ATOM 826 N N . GLU A 1 97 ? 12.731 -1.339 -27.021 1.00 93.94 97 GLU A N 1
ATOM 827 C CA . GLU A 1 97 ? 12.283 -0.823 -28.323 1.00 93.94 97 GLU A CA 1
ATOM 828 C C . GLU A 1 97 ? 10.781 -0.506 -28.373 1.00 93.94 97 GLU A C 1
ATOM 830 O O . GLU A 1 97 ? 10.370 0.397 -29.098 1.00 93.94 97 GLU A O 1
ATOM 835 N N . THR A 1 98 ? 9.966 -1.211 -27.584 1.00 93.19 98 THR A N 1
ATOM 836 C CA . THR A 1 98 ? 8.527 -0.935 -27.461 1.00 93.19 98 THR A CA 1
ATOM 837 C C . THR A 1 98 ? 8.221 0.165 -26.447 1.00 93.19 98 THR A C 1
ATOM 839 O O . THR A 1 98 ? 7.308 0.957 -26.657 1.00 93.19 98 THR A O 1
ATOM 842 N N . LEU A 1 99 ? 8.994 0.244 -25.360 1.00 91.12 99 LEU A N 1
ATOM 843 C CA . LEU A 1 99 ? 8.761 1.200 -24.279 1.00 91.12 99 LEU A CA 1
ATOM 844 C C . LEU A 1 99 ? 9.300 2.599 -24.599 1.00 91.12 99 LEU A C 1
ATOM 846 O O . LEU A 1 99 ? 8.711 3.576 -24.149 1.00 91.12 99 LEU A O 1
ATOM 850 N N . LYS A 1 100 ? 10.366 2.714 -25.404 1.00 90.56 100 LYS A N 1
ATOM 851 C CA . LYS A 1 100 ? 11.054 3.983 -25.723 1.00 90.56 100 LYS A CA 1
ATOM 852 C C . LYS A 1 100 ? 10.194 5.036 -26.430 1.00 90.56 100 LYS A C 1
ATOM 854 O O . LYS A 1 100 ? 10.653 6.151 -26.624 1.00 90.56 100 LYS A O 1
ATOM 859 N N . ILE A 1 101 ? 8.979 4.674 -26.846 1.00 87.44 101 ILE A N 1
ATOM 860 C CA . ILE A 1 101 ? 7.964 5.618 -27.338 1.00 87.44 101 ILE A CA 1
ATOM 861 C C . ILE A 1 101 ? 7.581 6.612 -26.227 1.00 87.44 101 ILE A C 1
ATOM 863 O O . ILE A 1 101 ? 7.109 7.706 -26.509 1.00 87.44 101 ILE A O 1
ATOM 867 N N . ARG A 1 102 ? 7.790 6.240 -24.960 1.00 85.81 102 ARG A N 1
ATOM 868 C CA . ARG A 1 102 ? 7.645 7.129 -23.813 1.00 85.81 102 ARG A CA 1
ATOM 869 C C . ARG A 1 102 ? 8.844 8.075 -23.694 1.00 85.81 102 ARG A C 1
ATOM 871 O O . ARG A 1 102 ? 9.986 7.627 -23.594 1.00 85.81 102 ARG A O 1
ATOM 878 N N . ASP A 1 103 ? 8.561 9.372 -23.610 1.00 78.38 103 ASP A N 1
ATOM 879 C CA . ASP A 1 103 ? 9.578 10.432 -23.535 1.00 78.38 103 ASP A CA 1
ATOM 880 C C . ASP A 1 103 ? 10.321 10.500 -22.185 1.00 78.38 103 ASP A C 1
ATOM 882 O O . ASP A 1 103 ? 11.334 11.187 -22.059 1.00 78.38 103 ASP A O 1
ATOM 886 N N . ASP A 1 104 ? 9.834 9.808 -21.152 1.00 84.88 104 ASP A N 1
ATOM 887 C CA . ASP A 1 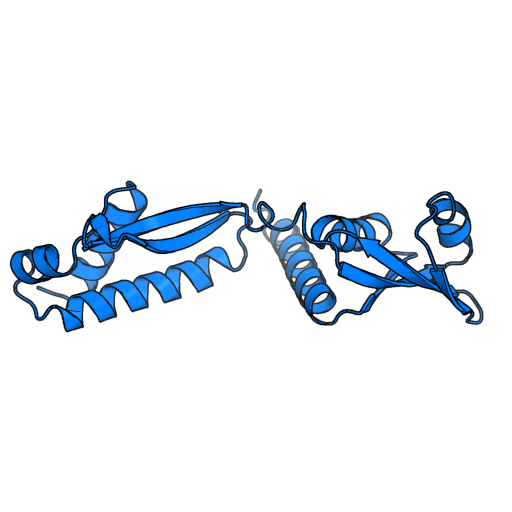104 ? 10.367 9.875 -19.788 1.00 84.88 104 ASP A CA 1
ATOM 888 C C . ASP A 1 104 ? 11.380 8.766 -19.448 1.00 84.88 104 ASP A C 1
ATOM 890 O O . ASP A 1 104 ? 11.912 8.741 -18.334 1.00 84.88 104 ASP A O 1
ATOM 894 N N . ILE A 1 105 ? 11.692 7.875 -20.397 1.00 94.31 105 ILE A N 1
ATOM 895 C CA . ILE A 1 105 ? 12.628 6.766 -20.176 1.00 94.31 105 ILE A CA 1
ATOM 896 C C . ILE A 1 105 ? 14.074 7.226 -20.346 1.00 94.31 105 ILE A C 1
ATOM 898 O O . ILE A 1 105 ? 14.500 7.647 -21.421 1.00 94.31 105 ILE A O 1
ATOM 902 N N . LYS A 1 106 ? 14.878 7.042 -19.298 1.00 95.50 106 LYS A N 1
ATOM 903 C CA . LYS A 1 106 ? 16.321 7.313 -19.309 1.00 95.50 106 LYS A CA 1
ATOM 904 C C . LYS A 1 106 ? 17.108 6.015 -19.221 1.00 95.50 106 LYS A C 1
ATOM 906 O O . LYS A 1 106 ? 16.896 5.236 -18.301 1.00 95.50 106 LYS A O 1
ATOM 911 N N . ILE A 1 107 ? 18.045 5.785 -20.138 1.00 96.69 107 ILE A N 1
ATOM 912 C CA . ILE A 1 107 ? 18.987 4.664 -20.018 1.00 96.69 107 ILE A CA 1
ATOM 913 C C . ILE A 1 107 ? 20.061 5.049 -18.997 1.00 96.69 107 ILE A C 1
ATOM 915 O O . ILE A 1 107 ? 20.723 6.073 -19.156 1.00 96.69 107 ILE A O 1
ATOM 919 N N . LEU A 1 108 ? 20.237 4.226 -17.965 1.00 96.69 108 LEU A N 1
ATOM 920 C CA . LEU A 1 108 ? 21.303 4.365 -16.974 1.00 96.69 108 LEU A CA 1
ATOM 921 C C . LEU A 1 108 ? 22.523 3.520 -17.341 1.00 96.69 108 LEU A C 1
ATOM 923 O O . LEU A 1 108 ? 23.653 3.979 -17.201 1.00 96.69 108 LEU A O 1
ATOM 927 N N . ASN A 1 109 ? 22.295 2.292 -17.812 1.00 95.75 109 ASN A N 1
ATOM 928 C CA . ASN A 1 109 ? 23.358 1.361 -18.175 1.00 95.75 109 ASN A CA 1
ATOM 929 C C . ASN A 1 109 ? 22.928 0.441 -19.329 1.00 95.75 109 ASN A C 1
ATOM 931 O O . ASN A 1 109 ? 21.739 0.208 -19.558 1.00 95.75 109 ASN A O 1
ATOM 935 N N . LYS A 1 110 ? 23.910 -0.095 -20.054 1.00 96.12 110 LYS A N 1
ATOM 936 C CA . LYS A 1 110 ? 23.736 -1.120 -21.081 1.00 96.12 110 LYS A CA 1
ATOM 937 C C . LYS A 1 110 ? 24.577 -2.337 -20.711 1.00 96.12 110 LYS A C 1
ATOM 939 O O . LYS A 1 110 ? 25.800 -2.258 -20.689 1.00 96.12 110 LYS A O 1
ATOM 944 N N . ASN A 1 111 ? 23.905 -3.461 -20.508 1.00 93.06 111 ASN A N 1
ATOM 945 C CA . ASN A 1 111 ? 24.516 -4.761 -20.256 1.00 93.06 111 ASN A CA 1
ATOM 946 C C . ASN A 1 111 ? 24.520 -5.595 -21.555 1.00 93.06 111 ASN A C 1
ATOM 948 O O . ASN A 1 111 ? 24.104 -5.120 -22.613 1.00 93.06 111 ASN A O 1
ATOM 952 N N . ASP A 1 112 ? 24.957 -6.857 -21.500 1.00 91.75 112 ASP A N 1
ATOM 953 C CA . ASP A 1 112 ? 25.110 -7.703 -22.699 1.00 91.75 112 ASP A CA 1
ATOM 954 C C . ASP A 1 112 ? 23.798 -7.944 -23.471 1.00 91.75 112 ASP A C 1
ATOM 956 O O . ASP A 1 112 ? 23.806 -8.088 -24.695 1.00 91.75 112 ASP A O 1
ATOM 960 N N . LYS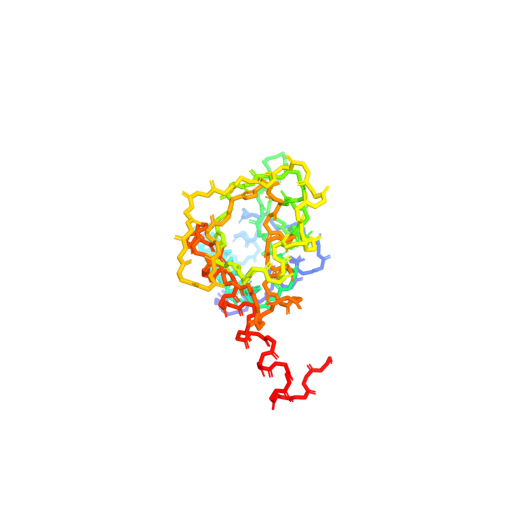 A 1 113 ? 22.658 -8.015 -22.767 1.00 93.81 113 LYS A N 1
ATOM 961 C CA . LYS A 1 113 ? 21.331 -8.330 -23.348 1.00 93.81 113 LYS A CA 1
ATOM 962 C C . LYS A 1 113 ? 20.198 -7.419 -22.863 1.00 93.81 113 LYS A C 1
ATOM 964 O O . LYS A 1 113 ? 19.046 -7.590 -23.279 1.00 93.81 113 LYS A O 1
ATOM 969 N N . THR A 1 114 ? 20.503 -6.492 -21.962 1.00 97.56 114 THR A N 1
ATOM 970 C CA . THR A 1 114 ? 19.518 -5.677 -21.247 1.00 97.56 114 THR A CA 1
ATOM 971 C C . THR A 1 114 ? 19.979 -4.230 -21.120 1.00 97.56 114 THR A C 1
ATOM 973 O O . THR A 1 114 ? 21.170 -3.925 -21.203 1.00 97.56 114 THR A O 1
ATOM 976 N N . TYR A 1 115 ? 19.018 -3.333 -20.934 1.00 98.12 115 TYR A N 1
ATOM 977 C CA . TYR A 1 115 ? 19.248 -1.973 -20.471 1.00 98.12 115 TYR A CA 1
ATOM 978 C C . TYR A 1 115 ? 18.783 -1.853 -19.028 1.00 98.12 115 TYR A C 1
ATOM 980 O O . TYR A 1 115 ? 17.715 -2.363 -18.694 1.00 98.12 115 TYR A O 1
ATOM 988 N N . ASP A 1 116 ? 19.528 -1.107 -18.221 1.00 98.12 116 ASP A N 1
ATOM 989 C CA . ASP A 1 116 ? 18.989 -0.560 -16.984 1.00 98.12 116 ASP A CA 1
ATOM 990 C C . ASP A 1 116 ? 18.367 0.787 -17.334 1.00 98.12 116 ASP A C 1
ATOM 992 O O . ASP A 1 116 ? 19.058 1.713 -17.769 1.00 98.12 116 ASP A O 1
ATOM 996 N N . VAL A 1 117 ? 17.050 0.880 -17.209 1.00 97.62 117 VAL A N 1
ATOM 997 C CA . VAL A 1 117 ? 16.267 2.058 -17.570 1.00 97.62 117 VAL A CA 1
ATOM 998 C C . VAL A 1 117 ? 15.590 2.639 -16.351 1.00 97.62 117 VAL A C 1
ATOM 1000 O O . VAL A 1 117 ? 15.185 1.924 -15.440 1.00 97.62 117 VAL A O 1
ATOM 1003 N N . GLN A 1 118 ? 15.435 3.948 -16.357 1.00 97.69 118 GLN A N 1
ATOM 1004 C CA . GLN A 1 118 ? 14.787 4.699 -15.310 1.00 97.69 118 GLN A CA 1
ATOM 1005 C C . GLN A 1 118 ? 13.550 5.398 -15.853 1.00 97.69 118 GLN A C 1
ATOM 1007 O O . GLN A 1 118 ? 13.599 5.997 -16.926 1.00 97.69 118 GLN A O 1
ATOM 1012 N N . MET A 1 119 ? 12.461 5.321 -15.097 1.00 95.44 119 MET A N 1
ATOM 1013 C CA . MET A 1 119 ? 11.157 5.895 -15.428 1.00 95.44 119 MET A CA 1
ATOM 1014 C C . MET A 1 119 ? 10.598 6.637 -14.212 1.00 95.44 119 MET A C 1
ATOM 1016 O O . MET A 1 119 ? 10.994 6.346 -13.081 1.00 95.44 119 MET A O 1
ATOM 1020 N N . ASN A 1 120 ? 9.693 7.592 -14.428 1.00 93.19 120 ASN A N 1
ATOM 1021 C CA . ASN A 1 120 ? 9.028 8.309 -13.340 1.00 93.19 120 ASN A CA 1
ATOM 1022 C C . ASN A 1 120 ? 7.540 7.955 -13.322 1.00 93.19 120 ASN A C 1
ATOM 1024 O O . ASN A 1 120 ? 6.756 8.503 -14.093 1.00 93.19 120 ASN A O 1
ATOM 1028 N N . LEU A 1 121 ? 7.169 7.027 -12.447 1.00 91.75 121 LEU A N 1
ATOM 1029 C CA . LEU A 1 121 ? 5.868 6.361 -12.465 1.00 91.75 121 LEU A CA 1
ATOM 1030 C C . LEU A 1 121 ? 5.175 6.523 -11.121 1.00 91.75 121 LEU A C 1
ATOM 1032 O O . LEU A 1 121 ? 5.841 6.701 -10.099 1.00 91.75 121 LEU A O 1
ATOM 1036 N N . ASN A 1 122 ? 3.850 6.416 -11.103 1.00 89.94 122 ASN A N 1
ATOM 1037 C CA . ASN A 1 122 ? 3.195 6.143 -9.831 1.00 89.94 122 ASN A CA 1
ATOM 1038 C C . ASN A 1 122 ? 3.506 4.695 -9.376 1.00 89.94 122 ASN A C 1
ATOM 1040 O O . ASN A 1 122 ? 3.837 3.839 -10.207 1.00 89.94 122 ASN A O 1
ATOM 1044 N N . PRO A 1 123 ? 3.459 4.404 -8.062 1.00 90.06 123 PRO A N 1
ATOM 1045 C CA . PRO A 1 123 ? 3.728 3.069 -7.535 1.00 90.06 123 PRO A CA 1
ATOM 1046 C C . PRO A 1 123 ? 2.899 1.957 -8.186 1.00 90.06 123 PRO A C 1
ATOM 1048 O O . PRO A 1 123 ? 3.441 0.887 -8.447 1.00 90.06 123 PRO A O 1
ATOM 1051 N N . ASN A 1 124 ? 1.622 2.203 -8.485 1.00 86.25 124 ASN A N 1
ATOM 1052 C CA . ASN A 1 124 ? 0.726 1.196 -9.059 1.00 86.25 124 ASN A CA 1
ATOM 1053 C C . ASN A 1 124 ? 1.161 0.813 -10.477 1.00 86.25 124 ASN A C 1
ATOM 1055 O O . ASN A 1 124 ? 1.430 -0.353 -10.739 1.00 86.25 124 ASN A O 1
ATOM 1059 N N . GLU A 1 125 ? 1.370 1.803 -11.348 1.00 90.19 125 GLU A N 1
ATOM 1060 C CA . GLU A 1 125 ? 1.910 1.623 -12.698 1.00 90.19 125 GLU A CA 1
ATOM 1061 C C . GLU A 1 125 ? 3.244 0.876 -12.672 1.00 90.19 125 GLU A C 1
ATOM 1063 O O . GLU A 1 125 ? 3.513 0.039 -13.535 1.00 90.19 125 GLU A O 1
ATOM 1068 N N . ALA A 1 126 ? 4.096 1.168 -11.686 1.00 93.25 126 ALA A N 1
ATOM 1069 C CA . ALA A 1 126 ? 5.375 0.493 -11.550 1.00 93.25 126 ALA A CA 1
ATOM 1070 C C . ALA A 1 126 ? 5.210 -1.011 -11.260 1.00 93.25 126 ALA A C 1
ATOM 1072 O O . ALA A 1 126 ? 5.864 -1.853 -11.881 1.00 93.25 126 ALA A O 1
ATOM 1073 N N . ILE A 1 127 ? 4.300 -1.356 -10.350 1.00 93.25 127 ILE A N 1
ATOM 1074 C CA . ILE A 1 127 ? 3.964 -2.742 -10.012 1.00 93.25 127 ILE A CA 1
ATOM 1075 C C . ILE A 1 127 ? 3.267 -3.446 -11.188 1.00 93.25 127 ILE A C 1
ATOM 1077 O O . ILE A 1 127 ? 3.628 -4.574 -11.530 1.00 93.25 127 ILE A O 1
ATOM 1081 N N . ASP A 1 128 ? 2.345 -2.771 -11.870 1.00 91.44 128 ASP A N 1
ATOM 1082 C CA . ASP A 1 128 ? 1.610 -3.308 -13.017 1.00 91.44 128 ASP A CA 1
ATOM 1083 C C . ASP A 1 128 ? 2.539 -3.662 -14.179 1.00 91.44 128 ASP A C 1
ATOM 1085 O O . ASP A 1 128 ? 2.422 -4.743 -14.763 1.00 91.44 128 ASP A O 1
ATOM 1089 N N . LEU A 1 129 ? 3.527 -2.810 -14.478 1.00 94.00 129 LEU A N 1
ATOM 1090 C CA . LEU A 1 129 ? 4.551 -3.114 -15.482 1.00 94.00 129 LEU A CA 1
ATOM 1091 C C . LEU A 1 129 ? 5.336 -4.383 -15.133 1.00 94.00 129 LEU A C 1
ATOM 1093 O O . LEU A 1 129 ? 5.679 -5.153 -16.037 1.00 94.00 129 LEU A O 1
ATOM 1097 N N . CYS A 1 130 ? 5.600 -4.626 -13.845 1.00 95.62 130 CYS A N 1
ATOM 1098 C CA . CYS A 1 130 ? 6.265 -5.847 -13.396 1.00 95.62 130 CYS A CA 1
ATOM 1099 C C . CYS A 1 130 ? 5.425 -7.086 -13.706 1.00 95.62 130 CYS A C 1
ATOM 1101 O O . CYS A 1 130 ? 5.965 -8.061 -14.223 1.00 95.62 130 CYS A O 1
ATOM 1103 N N . PHE A 1 131 ? 4.115 -7.058 -13.457 1.00 93.50 131 PHE A N 1
ATOM 1104 C CA . PHE A 1 131 ? 3.234 -8.181 -13.791 1.00 93.50 131 PHE A CA 1
ATOM 1105 C C . PHE A 1 131 ? 3.056 -8.350 -15.304 1.00 93.50 131 PHE A C 1
ATOM 1107 O O . PHE A 1 131 ? 3.214 -9.456 -15.836 1.00 93.50 131 PHE A O 1
ATOM 1114 N N . GLN A 1 132 ? 2.803 -7.253 -16.016 1.00 93.62 132 GLN A N 1
ATOM 1115 C CA . GLN A 1 132 ? 2.579 -7.247 -17.460 1.00 93.62 132 GLN A CA 1
ATOM 1116 C C . GLN A 1 132 ? 3.789 -7.791 -18.231 1.00 93.62 132 GLN A C 1
ATOM 1118 O O . GLN A 1 132 ? 3.635 -8.605 -19.143 1.00 93.62 132 GLN A O 1
ATOM 1123 N N . TYR A 1 133 ? 4.998 -7.378 -17.845 1.00 96.06 133 TYR A N 1
ATOM 1124 C CA . TYR A 1 133 ? 6.236 -7.695 -18.558 1.00 96.06 133 TYR A CA 1
ATOM 1125 C C . TYR A 1 133 ? 7.194 -8.589 -17.761 1.00 96.06 133 TYR A C 1
ATOM 1127 O O . TYR A 1 133 ? 8.384 -8.619 -18.069 1.00 96.06 133 TYR A O 1
ATOM 1135 N N . HIS A 1 134 ? 6.693 -9.376 -16.803 1.00 93.88 134 HIS A N 1
ATOM 1136 C CA . HIS A 1 134 ? 7.469 -10.223 -15.876 1.00 93.88 134 HIS A CA 1
ATOM 1137 C C . HIS A 1 134 ? 8.562 -11.110 -16.511 1.00 93.88 134 HIS A C 1
ATOM 1139 O O . HIS A 1 134 ? 9.496 -11.524 -15.831 1.00 93.88 134 HIS A O 1
ATOM 1145 N N . ARG A 1 135 ? 8.475 -11.434 -17.810 1.00 95.06 135 ARG A N 1
ATOM 1146 C CA . ARG A 1 135 ? 9.495 -12.222 -18.539 1.00 95.06 135 ARG A CA 1
ATOM 1147 C C . ARG A 1 135 ? 10.632 -11.396 -19.138 1.00 95.06 135 ARG A C 1
ATOM 1149 O O . ARG A 1 135 ? 11.606 -11.958 -19.629 1.00 95.06 135 ARG A O 1
ATOM 1156 N N . SER A 1 136 ? 10.471 -10.084 -19.235 1.00 97.31 136 SER A N 1
ATOM 1157 C CA . SER A 1 136 ? 11.340 -9.203 -20.027 1.00 97.31 136 SER A CA 1
ATOM 1158 C C . SER A 1 136 ? 11.681 -7.889 -19.327 1.00 97.31 136 SER A C 1
ATOM 1160 O O . SER A 1 136 ? 12.406 -7.076 -19.906 1.00 97.31 136 SER A O 1
ATOM 1162 N N . LEU A 1 137 ? 11.172 -7.708 -18.108 1.00 97.38 137 LEU A N 1
ATOM 1163 C CA . LEU A 1 137 ? 11.375 -6.571 -17.229 1.00 97.38 137 LEU A CA 1
ATOM 1164 C C . LEU A 1 137 ? 11.536 -7.077 -15.796 1.00 97.38 137 LEU A C 1
ATOM 1166 O O . LEU A 1 137 ? 10.783 -7.940 -15.346 1.00 97.38 137 LEU A O 1
ATOM 1170 N N . ARG A 1 138 ? 12.507 -6.517 -15.081 1.00 97.00 138 ARG A N 1
ATOM 1171 C CA . ARG A 1 138 ? 12.754 -6.780 -13.665 1.00 97.00 138 ARG A CA 1
ATOM 1172 C C . ARG A 1 138 ? 12.947 -5.457 -12.940 1.00 97.00 138 ARG A C 1
ATOM 1174 O O . ARG A 1 138 ? 13.775 -4.648 -13.342 1.00 97.00 138 ARG A O 1
ATOM 1181 N N . LEU A 1 139 ? 12.190 -5.242 -11.871 1.00 97.69 139 LEU A N 1
ATOM 1182 C CA . LEU A 1 139 ? 12.378 -4.096 -10.986 1.00 97.69 139 LEU A CA 1
ATOM 1183 C C . LEU A 1 139 ? 13.736 -4.202 -10.272 1.00 97.69 139 LEU A C 1
ATOM 1185 O O . LEU A 1 139 ? 14.086 -5.272 -9.780 1.00 97.69 139 LEU A O 1
ATOM 1189 N N . ILE A 1 140 ? 14.500 -3.108 -10.233 1.00 97.06 140 ILE A N 1
ATOM 1190 C CA . ILE A 1 140 ? 15.790 -3.009 -9.525 1.00 97.06 140 ILE A CA 1
ATOM 1191 C C . ILE A 1 140 ? 15.670 -2.092 -8.304 1.00 97.06 140 ILE A C 1
ATOM 1193 O O . ILE A 1 140 ? 16.263 -2.360 -7.267 1.00 97.06 140 ILE A O 1
ATOM 1197 N N . SER A 1 141 ? 14.941 -0.983 -8.429 1.00 96.25 141 SER A N 1
ATOM 1198 C CA . SER A 1 141 ? 14.853 0.063 -7.406 1.00 96.25 141 SER A CA 1
ATOM 1199 C C . SER A 1 141 ? 13.575 0.880 -7.605 1.00 96.25 141 SER A C 1
ATOM 1201 O O . SER A 1 141 ? 13.163 1.044 -8.756 1.00 96.25 141 SER A O 1
ATOM 1203 N N . PRO A 1 142 ? 12.967 1.433 -6.539 1.00 95.75 142 PRO A N 1
ATOM 1204 C CA . PRO A 1 142 ? 13.427 1.419 -5.144 1.00 95.75 142 PRO A CA 1
ATOM 1205 C C . PRO A 1 142 ? 12.988 0.182 -4.341 1.00 95.75 142 PRO A C 1
ATOM 1207 O O . PRO A 1 142 ? 11.981 -0.458 -4.641 1.00 95.75 142 PRO A O 1
ATOM 1210 N N . ASP A 1 143 ? 13.711 -0.107 -3.253 1.00 91.88 143 ASP A N 1
ATOM 1211 C CA . ASP A 1 143 ? 13.507 -1.294 -2.402 1.00 91.88 143 ASP A CA 1
ATOM 1212 C C . ASP A 1 143 ? 12.087 -1.441 -1.847 1.00 91.88 143 ASP A C 1
ATOM 1214 O O . ASP A 1 143 ? 11.595 -2.554 -1.666 1.00 91.88 143 ASP A O 1
ATOM 1218 N N . HIS A 1 144 ? 11.410 -0.332 -1.545 1.00 85.88 144 HIS A N 1
ATOM 1219 C CA . HIS A 1 144 ? 10.044 -0.398 -1.030 1.00 85.88 144 HIS A CA 1
ATOM 1220 C C . HIS A 1 144 ? 9.064 -0.923 -2.089 1.00 85.88 144 HIS A C 1
ATOM 1222 O O . HIS A 1 144 ? 8.191 -1.718 -1.745 1.00 85.88 144 HIS A O 1
ATOM 1228 N N . LEU A 1 145 ? 9.253 -0.570 -3.368 1.00 92.06 145 LEU A N 1
ATOM 1229 C CA . LEU A 1 145 ? 8.454 -1.124 -4.463 1.00 92.06 145 LEU A CA 1
ATOM 1230 C C . LEU A 1 145 ? 8.810 -2.588 -4.731 1.00 92.06 145 LEU A C 1
ATOM 1232 O O . LEU A 1 145 ? 7.917 -3.377 -5.013 1.00 92.06 145 LEU A O 1
ATOM 1236 N N . LEU A 1 146 ? 10.072 -2.995 -4.562 1.00 91.62 146 LEU A N 1
ATOM 1237 C CA . LEU A 1 146 ? 10.449 -4.415 -4.617 1.00 91.62 146 LEU A CA 1
ATOM 1238 C C . LEU A 1 146 ? 9.727 -5.247 -3.552 1.00 91.62 146 LEU A C 1
ATOM 1240 O O . LEU A 1 146 ? 9.195 -6.321 -3.845 1.00 91.62 146 LEU A O 1
ATOM 1244 N N . LYS A 1 147 ? 9.678 -4.743 -2.313 1.00 86.25 147 LYS A N 1
ATOM 1245 C CA . LYS A 1 147 ? 8.937 -5.386 -1.220 1.00 86.25 147 LYS A CA 1
ATOM 1246 C C . LYS A 1 147 ? 7.444 -5.450 -1.532 1.00 86.25 147 LYS A C 1
ATOM 1248 O O . LYS A 1 147 ? 6.850 -6.513 -1.375 1.00 86.25 147 LYS A O 1
ATOM 1253 N N . GLN A 1 148 ? 6.864 -4.352 -2.017 1.00 86.81 148 GLN A N 1
ATOM 1254 C CA . GLN A 1 148 ? 5.459 -4.300 -2.423 1.00 86.81 148 GLN A CA 1
ATOM 1255 C C . GLN A 1 148 ? 5.159 -5.310 -3.540 1.00 86.81 148 GLN A C 1
ATOM 1257 O O . GLN A 1 148 ? 4.259 -6.127 -3.379 1.00 86.81 148 GLN A O 1
ATOM 1262 N N . PHE A 1 149 ? 5.958 -5.342 -4.610 1.00 92.56 149 PHE A N 1
ATOM 1263 C CA . PHE A 1 149 ? 5.808 -6.303 -5.707 1.00 92.56 149 PHE A CA 1
ATOM 1264 C C . PHE A 1 149 ? 5.863 -7.752 -5.219 1.00 92.56 149 PHE A C 1
ATOM 1266 O O . PHE A 1 149 ? 5.045 -8.576 -5.616 1.00 92.56 149 PHE A O 1
ATOM 1273 N N . THR A 1 150 ? 6.794 -8.057 -4.313 1.00 88.56 150 THR A N 1
ATOM 1274 C CA . THR A 1 150 ? 6.929 -9.399 -3.731 1.00 88.56 150 THR A CA 1
ATOM 1275 C C . THR A 1 150 ? 5.673 -9.802 -2.961 1.00 88.56 150 THR A C 1
ATOM 1277 O O . THR A 1 150 ? 5.192 -10.924 -3.108 1.00 88.56 150 THR A O 1
ATOM 1280 N N . VAL A 1 151 ? 5.123 -8.886 -2.161 1.00 86.06 151 VAL A N 1
ATOM 1281 C CA . VAL A 1 151 ? 3.876 -9.114 -1.422 1.00 86.06 151 VAL A CA 1
ATOM 1282 C C . VAL A 1 151 ? 2.715 -9.362 -2.384 1.00 86.06 151 VAL A C 1
ATOM 1284 O O . VAL A 1 151 ? 2.001 -10.346 -2.205 1.00 86.06 151 VAL A O 1
ATOM 1287 N N . GLU A 1 152 ? 2.552 -8.539 -3.423 1.00 85.88 152 GLU A N 1
ATOM 1288 C CA . GLU A 1 152 ? 1.487 -8.731 -4.418 1.00 85.88 152 GLU A CA 1
ATOM 1289 C C . GLU A 1 152 ? 1.634 -10.052 -5.187 1.00 85.88 152 GLU A C 1
ATOM 1291 O O . GLU A 1 152 ? 0.648 -10.745 -5.430 1.00 85.88 152 GLU A O 1
ATOM 1296 N N . LEU A 1 153 ? 2.862 -10.471 -5.501 1.00 89.94 153 LEU A N 1
ATOM 1297 C CA . LEU A 1 153 ? 3.122 -11.746 -6.169 1.00 89.94 153 LEU A CA 1
ATOM 1298 C C . LEU A 1 153 ? 2.765 -12.946 -5.279 1.00 89.94 153 LEU A C 1
ATOM 1300 O O . LEU A 1 153 ? 2.161 -13.908 -5.758 1.00 89.94 153 LEU A O 1
ATOM 1304 N N . ILE A 1 154 ? 3.074 -12.877 -3.979 1.00 86.75 154 ILE A N 1
ATOM 1305 C CA . ILE A 1 154 ? 2.664 -13.897 -3.002 1.00 86.75 154 ILE A CA 1
ATOM 1306 C C . ILE A 1 154 ? 1.138 -13.942 -2.890 1.00 86.75 154 ILE A C 1
ATOM 1308 O O . ILE A 1 154 ? 0.570 -15.032 -2.908 1.00 86.75 154 ILE A O 1
ATOM 1312 N N . LYS A 1 155 ? 0.460 -12.789 -2.810 1.00 82.88 155 LYS A N 1
ATOM 1313 C CA . LYS A 1 155 ? -1.011 -12.746 -2.766 1.00 82.88 155 LYS A CA 1
ATOM 1314 C C . LYS A 1 155 ? -1.625 -13.387 -4.004 1.00 82.88 155 LYS A C 1
ATOM 1316 O O . LYS A 1 155 ? -2.483 -14.254 -3.867 1.00 82.88 155 LYS A O 1
ATOM 1321 N N . LEU A 1 156 ? -1.145 -13.009 -5.191 1.00 85.00 156 LEU A N 1
ATOM 1322 C CA . LEU A 1 156 ? -1.586 -13.587 -6.456 1.00 85.00 156 LEU A CA 1
ATOM 1323 C C . LEU A 1 156 ? -1.439 -15.111 -6.413 1.00 85.00 156 LEU A C 1
ATOM 1325 O O . LEU A 1 156 ? -2.388 -15.840 -6.684 1.00 85.00 156 LEU A O 1
ATOM 1329 N N . GLN A 1 157 ? -0.277 -15.603 -5.984 1.00 87.38 157 GLN A N 1
ATOM 1330 C CA . GLN A 1 157 ? -0.041 -17.034 -5.839 1.00 87.38 157 GLN A CA 1
ATOM 1331 C C . GLN A 1 157 ? -1.014 -17.687 -4.844 1.00 87.38 157 GLN A C 1
ATOM 1333 O O . GLN A 1 157 ? -1.549 -18.754 -5.136 1.00 87.38 157 GLN A O 1
ATOM 1338 N N . MET A 1 158 ? -1.274 -17.068 -3.689 1.00 82.88 158 MET A N 1
ATOM 1339 C CA . MET A 1 158 ? -2.204 -17.601 -2.688 1.00 82.88 158 MET A CA 1
ATOM 1340 C C . MET A 1 158 ? -3.637 -17.700 -3.217 1.00 82.88 158 MET A C 1
ATOM 1342 O O . MET A 1 158 ? -4.266 -18.734 -3.006 1.00 82.88 158 MET A O 1
ATOM 1346 N N . ILE A 1 159 ? -4.116 -16.683 -3.938 1.00 82.25 159 ILE A N 1
ATOM 1347 C CA . ILE A 1 159 ? -5.442 -16.658 -4.580 1.00 82.25 159 ILE A CA 1
ATOM 1348 C C . ILE A 1 159 ? -5.599 -17.864 -5.516 1.00 82.25 159 ILE A C 1
ATOM 1350 O O . ILE A 1 159 ? -6.520 -18.668 -5.362 1.00 82.25 159 ILE A O 1
ATOM 1354 N N . TYR A 1 160 ? -4.640 -18.061 -6.427 1.00 83.62 160 TYR A N 1
ATOM 1355 C CA . TYR A 1 160 ? -4.679 -19.175 -7.380 1.00 83.62 160 TYR A CA 1
ATOM 1356 C C . TYR A 1 160 ? -4.494 -20.549 -6.725 1.00 83.62 160 TYR A C 1
ATOM 1358 O O . TYR A 1 160 ? -5.048 -21.531 -7.209 1.00 83.62 160 TYR A O 1
ATOM 1366 N N . LEU A 1 161 ? -3.724 -20.647 -5.638 1.00 86.31 161 LEU A N 1
ATOM 1367 C CA . LEU A 1 161 ? -3.522 -21.916 -4.932 1.00 86.31 161 LEU A CA 1
ATOM 1368 C C . LEU A 1 161 ? -4.710 -22.306 -4.043 1.00 86.31 161 LEU A C 1
ATOM 1370 O O . LEU A 1 161 ? -4.914 -23.495 -3.805 1.00 86.31 161 LEU A O 1
ATOM 1374 N N . ARG A 1 162 ? -5.469 -21.334 -3.526 1.00 77.81 162 ARG A N 1
ATOM 1375 C CA . ARG A 1 162 ? -6.597 -21.577 -2.611 1.00 77.81 162 ARG A CA 1
ATOM 1376 C C . ARG A 1 162 ? -7.962 -21.632 -3.297 1.00 77.81 162 ARG A C 1
ATOM 1378 O O . ARG A 1 162 ? -8.920 -22.028 -2.644 1.00 77.81 162 ARG A O 1
ATOM 1385 N N . ASN A 1 163 ? -8.054 -21.303 -4.589 1.00 65.88 163 ASN A N 1
ATOM 1386 C CA . ASN A 1 163 ? -9.322 -21.133 -5.316 1.00 65.88 163 ASN A CA 1
ATOM 1387 C C . ASN A 1 163 ? -10.269 -20.116 -4.646 1.00 65.88 163 ASN A C 1
ATOM 1389 O O . ASN A 1 163 ? -11.488 -20.244 -4.744 1.00 65.88 163 ASN A O 1
ATOM 1393 N N . GLU A 1 164 ? -9.717 -19.131 -3.942 1.00 57.44 164 GLU A N 1
ATOM 1394 C CA . GLU A 1 164 ? -10.490 -18.053 -3.327 1.00 57.44 164 GLU A CA 1
ATOM 1395 C C . GLU A 1 164 ? -10.614 -16.927 -4.362 1.00 57.44 164 GLU A C 1
ATOM 1397 O O . GLU A 1 164 ? -9.630 -16.246 -4.641 1.00 57.44 164 GLU A O 1
ATOM 1402 N N . VAL A 1 165 ? -11.796 -16.788 -4.975 1.00 53.97 165 VAL A N 1
ATOM 1403 C CA . VAL A 1 165 ? -12.188 -15.632 -5.809 1.00 53.97 165 VAL A CA 1
ATOM 1404 C C . VAL A 1 165 ? -13.121 -14.742 -5.006 1.00 53.97 165 VAL A C 1
ATOM 1406 O O . VAL A 1 165 ? -14.055 -15.304 -4.388 1.00 53.97 165 VAL A O 1
#

InterPro domains:
  IPR036388 Winged helix-like DNA-binding domain superfamily [G3DSA:1.10.10.10] (1-72)

pLDDT: mean 89.92, std 10.65, range [53.59, 98.12]